Protein AF-A0A1F8TZ35-F1 (afdb_monomer_lite)

Secondary structure (DSSP, 8-state):
-HHHHHHHHHHHHHIIIIIIIIHHHHHHTTS-HHHHHHHHHHHHHHHHHTT-SPPP--SS--HHHHHHHHHHHHHHHHTGGGSHHHHHHHHHHHHHHHHHHHHHSSSHHHHHHHHHHHHHHHHIIIII------BTTTBSSSTTSHHHHHHHHHHHHHHHHHHSPPTTSS-S--

Structure (mmCIF, N/CA/C/O backbone):
data_AF-A0A1F8TZ35-F1
#
_entry.id   AF-A0A1F8TZ35-F1
#
loop_
_atom_site.group_PDB
_atom_site.id
_atom_site.type_symbol
_atom_site.label_atom_id
_atom_site.label_alt_id
_atom_site.label_comp_id
_atom_site.label_asym_id
_atom_site.label_entity_id
_atom_site.label_seq_id
_atom_site.pdbx_PDB_ins_code
_atom_site.Cartn_x
_atom_site.Cartn_y
_atom_site.Cartn_z
_atom_site.occupancy
_atom_site.B_iso_or_equiv
_atom_site.auth_seq_id
_atom_site.auth_comp_id
_atom_site.auth_asym_id
_atom_site.auth_atom_id
_atom_site.pdbx_PDB_model_num
ATOM 1 N N . MET A 1 1 ? 6.780 -19.975 -10.082 1.00 71.19 1 MET A N 1
ATOM 2 C CA . MET A 1 1 ? 6.016 -20.268 -8.846 1.00 71.19 1 MET A CA 1
ATOM 3 C C . MET A 1 1 ? 5.189 -19.049 -8.419 1.00 71.19 1 MET A C 1
ATOM 5 O O . MET A 1 1 ? 5.481 -18.442 -7.400 1.00 71.19 1 MET A O 1
ATOM 9 N N . ALA A 1 2 ? 4.169 -18.658 -9.193 1.00 80.69 2 ALA A N 1
ATOM 10 C CA . ALA A 1 2 ? 3.415 -17.420 -8.939 1.00 80.69 2 ALA A CA 1
ATOM 11 C C . ALA A 1 2 ? 2.618 -17.451 -7.617 1.00 80.69 2 ALA A C 1
ATOM 13 O O . ALA A 1 2 ? 2.640 -16.478 -6.871 1.00 80.69 2 ALA A O 1
ATOM 14 N N . LEU A 1 3 ? 1.976 -18.585 -7.298 1.00 84.75 3 LEU A N 1
ATOM 15 C CA . LEU A 1 3 ? 1.193 -18.761 -6.064 1.00 84.75 3 LEU A CA 1
ATOM 16 C C . LEU A 1 3 ? 2.050 -18.622 -4.802 1.00 84.75 3 LEU A C 1
ATOM 18 O O . LEU A 1 3 ? 1.713 -17.852 -3.910 1.00 84.75 3 LEU A O 1
ATOM 22 N N . GLY A 1 4 ? 3.174 -19.345 -4.742 1.00 88.31 4 GLY A N 1
ATOM 23 C CA . GLY A 1 4 ? 4.070 -19.313 -3.584 1.00 88.31 4 GLY A CA 1
ATOM 24 C C . GLY A 1 4 ? 4.649 -17.921 -3.336 1.00 88.31 4 GLY A C 1
ATOM 25 O O . GLY A 1 4 ? 4.671 -17.463 -2.198 1.00 88.31 4 GLY A O 1
ATOM 26 N N . THR A 1 5 ? 5.048 -17.216 -4.400 1.00 88.31 5 THR A N 1
ATOM 27 C CA . THR A 1 5 ? 5.524 -15.829 -4.302 1.00 88.31 5 THR A CA 1
ATOM 28 C C . THR A 1 5 ? 4.424 -14.888 -3.814 1.00 88.31 5 THR 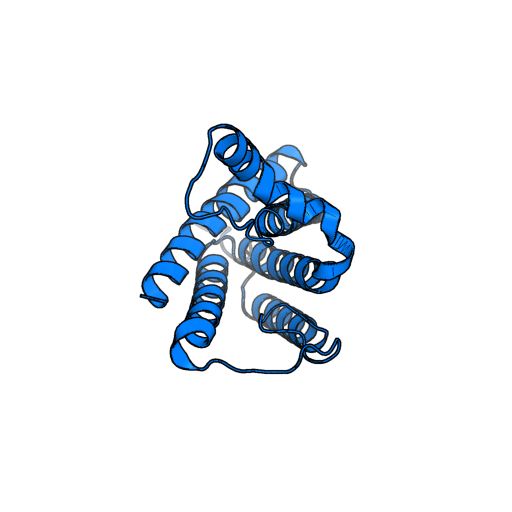A C 1
ATOM 30 O O . THR A 1 5 ? 4.671 -14.114 -2.896 1.00 88.31 5 THR A O 1
ATOM 33 N N . GLY A 1 6 ? 3.214 -14.979 -4.377 1.00 87.94 6 GLY A N 1
ATOM 34 C CA . GLY A 1 6 ? 2.092 -14.136 -3.963 1.00 87.94 6 GLY A CA 1
ATOM 35 C C . GLY A 1 6 ? 1.719 -14.325 -2.497 1.00 87.94 6 GLY A C 1
ATOM 36 O O . GLY A 1 6 ? 1.582 -13.345 -1.770 1.00 87.94 6 GLY A O 1
ATOM 37 N N . LEU A 1 7 ? 1.635 -15.575 -2.036 1.00 91.62 7 LEU A N 1
ATOM 38 C CA . LEU A 1 7 ? 1.326 -15.876 -0.640 1.00 91.62 7 LEU A CA 1
ATOM 39 C C . LEU A 1 7 ? 2.419 -15.383 0.314 1.00 91.62 7 LEU A C 1
ATOM 41 O O . LEU A 1 7 ? 2.106 -14.764 1.327 1.00 91.62 7 LEU A O 1
ATOM 45 N N . LEU A 1 8 ? 3.690 -15.635 -0.008 1.00 93.00 8 LEU A N 1
ATOM 46 C CA . LEU A 1 8 ? 4.812 -15.227 0.836 1.00 93.00 8 LEU A CA 1
ATOM 47 C C . LEU A 1 8 ? 4.889 -13.703 0.973 1.00 93.00 8 LEU A C 1
ATOM 49 O O . LEU A 1 8 ? 5.010 -13.202 2.090 1.00 93.00 8 LEU A O 1
ATOM 53 N N . ILE A 1 9 ? 4.766 -12.977 -0.143 1.00 92.25 9 ILE A N 1
ATOM 54 C CA . ILE A 1 9 ? 4.751 -11.509 -0.148 1.00 92.25 9 ILE A CA 1
ATOM 55 C C . ILE A 1 9 ? 3.536 -10.996 0.627 1.00 92.25 9 ILE A C 1
ATOM 57 O O . ILE A 1 9 ? 3.703 -10.192 1.539 1.00 92.25 9 ILE A O 1
ATOM 61 N N . GLY A 1 10 ? 2.338 -11.516 0.341 1.00 90.81 10 GLY A N 1
ATOM 62 C CA . GLY A 1 10 ? 1.113 -11.114 1.030 1.00 90.81 10 GLY A CA 1
ATOM 63 C C . GLY A 1 10 ? 1.204 -11.304 2.546 1.00 90.81 10 GLY A C 1
ATOM 64 O O . GLY A 1 10 ? 0.902 -10.385 3.296 1.00 90.81 10 GLY A O 1
ATOM 65 N N . ILE A 1 11 ? 1.687 -12.454 3.027 1.00 94.25 11 ILE A N 1
ATOM 66 C CA . ILE A 1 11 ? 1.860 -12.687 4.471 1.00 94.25 11 ILE A CA 1
ATOM 67 C C . ILE A 1 11 ? 2.866 -11.698 5.068 1.00 94.25 11 ILE A C 1
ATOM 69 O O . ILE A 1 11 ? 2.567 -11.054 6.076 1.00 94.25 11 ILE A O 1
ATOM 73 N N . MET A 1 12 ? 4.051 -11.585 4.465 1.00 95.88 12 MET A N 1
ATOM 74 C CA . MET A 1 12 ? 5.140 -10.775 5.009 1.00 95.88 12 MET A CA 1
ATOM 75 C C . MET A 1 12 ? 4.767 -9.289 5.051 1.00 95.88 12 MET A C 1
ATOM 77 O O . MET A 1 12 ? 4.943 -8.628 6.078 1.00 95.88 12 MET A O 1
ATOM 81 N N . GLU A 1 13 ? 4.216 -8.769 3.957 1.00 95.12 13 GLU A N 1
ATOM 82 C CA . GLU A 1 13 ? 3.855 -7.361 3.849 1.00 95.12 13 GLU A CA 1
ATOM 83 C C . GLU A 1 13 ? 2.643 -7.011 4.709 1.00 95.12 13 GLU A C 1
ATOM 85 O O . GLU A 1 13 ? 2.685 -6.014 5.431 1.00 95.12 13 GLU A O 1
ATOM 90 N N . GLU A 1 14 ? 1.585 -7.826 4.718 1.00 95.38 14 GLU A N 1
ATOM 91 C CA . GLU A 1 14 ? 0.424 -7.534 5.565 1.00 95.38 14 GLU A CA 1
ATOM 92 C C . GLU A 1 14 ? 0.769 -7.595 7.053 1.00 95.38 14 GLU A C 1
ATOM 94 O O . GLU A 1 14 ? 0.306 -6.755 7.832 1.00 95.38 14 GLU A O 1
ATOM 99 N N . PHE A 1 15 ? 1.628 -8.530 7.464 1.00 96.00 15 PHE A N 1
ATOM 100 C CA . PHE A 1 15 ? 2.101 -8.577 8.844 1.00 96.00 15 PHE A CA 1
ATOM 101 C C . PHE A 1 15 ? 2.863 -7.300 9.219 1.00 96.00 15 PHE A C 1
ATOM 103 O O . PHE A 1 15 ? 2.618 -6.713 10.275 1.00 96.00 15 PHE A O 1
ATOM 110 N N . PHE A 1 16 ? 3.736 -6.817 8.335 1.00 96.19 16 PHE A N 1
ATOM 111 C CA . PHE A 1 16 ? 4.502 -5.597 8.567 1.00 96.19 16 PHE A CA 1
ATOM 112 C C . PHE A 1 16 ? 3.623 -4.334 8.556 1.00 96.19 16 PHE A C 1
ATOM 114 O O . PHE A 1 16 ? 3.603 -3.574 9.527 1.00 96.19 16 PHE A O 1
ATOM 121 N N . PHE A 1 17 ? 2.849 -4.104 7.496 1.00 95.88 17 PHE A N 1
ATOM 122 C CA . PHE A 1 17 ? 2.078 -2.868 7.348 1.00 95.88 17 PHE A CA 1
ATOM 123 C C . PHE A 1 17 ? 0.845 -2.827 8.261 1.00 95.88 17 PHE A C 1
ATOM 125 O O . PHE A 1 17 ? 0.587 -1.804 8.900 1.00 95.88 17 PHE A O 1
ATOM 132 N N . ARG A 1 18 ? 0.067 -3.913 8.340 1.00 94.94 18 ARG A N 1
ATOM 133 C CA . ARG A 1 18 ? -1.236 -3.930 9.039 1.00 94.94 18 ARG A CA 1
ATOM 134 C C . ARG A 1 18 ? -1.100 -4.500 10.446 1.00 94.94 18 ARG A C 1
ATOM 136 O O . ARG A 1 18 ? -1.715 -3.986 11.379 1.00 94.94 18 ARG A O 1
ATOM 143 N N . GLY A 1 19 ? -0.271 -5.528 10.607 1.00 92.12 19 GLY A N 1
ATOM 144 C CA . GLY A 1 19 ? 0.014 -6.124 11.911 1.00 92.12 19 GLY A CA 1
ATOM 145 C C . GLY A 1 19 ? 0.854 -5.209 12.800 1.00 92.12 19 GLY A C 1
ATOM 146 O O . GLY A 1 19 ? 0.468 -4.938 13.936 1.00 92.12 19 GLY A O 1
ATOM 147 N N . PHE A 1 20 ? 1.972 -4.695 12.282 1.00 95.62 20 PHE A N 1
ATOM 148 C CA . PHE A 1 20 ? 2.920 -3.907 13.070 1.00 95.62 20 PHE A CA 1
ATOM 149 C C . PHE A 1 20 ? 2.692 -2.392 12.960 1.00 95.62 20 PHE A C 1
ATOM 151 O O . PHE A 1 20 ? 2.400 -1.746 13.971 1.00 95.62 20 PHE A O 1
ATOM 158 N N . ILE A 1 21 ? 2.784 -1.805 11.761 1.00 96.00 21 ILE A N 1
ATOM 159 C CA . ILE A 1 21 ? 2.743 -0.339 11.589 1.00 96.00 21 ILE A CA 1
ATOM 160 C C . ILE A 1 21 ? 1.375 0.236 11.961 1.00 96.00 21 ILE A C 1
ATOM 162 O O . ILE A 1 21 ? 1.293 1.132 12.803 1.00 96.00 21 ILE A O 1
ATOM 166 N N . PHE A 1 22 ? 0.296 -0.276 11.363 1.00 95.44 22 PHE A N 1
ATOM 167 C CA . PHE A 1 22 ? -1.057 0.219 11.623 1.00 95.44 22 PHE A CA 1
ATOM 168 C C . PHE A 1 22 ? -1.438 0.093 13.100 1.00 95.44 22 PHE A C 1
ATOM 170 O O . PHE A 1 22 ? -1.934 1.049 13.695 1.00 95.44 22 PHE A O 1
ATOM 177 N N . ARG A 1 23 ? -1.152 -1.056 13.727 1.00 93.12 23 ARG A N 1
ATOM 178 C CA . ARG A 1 23 ? -1.437 -1.271 15.152 1.00 93.12 23 ARG A CA 1
ATOM 179 C C . ARG A 1 23 ? -0.619 -0.342 16.051 1.00 93.12 23 ARG A C 1
ATOM 181 O O . ARG A 1 23 ? -1.162 0.200 17.012 1.00 93.12 23 ARG A O 1
ATOM 188 N N . SER A 1 24 ? 0.649 -0.107 15.718 1.00 95.12 24 SER A N 1
ATOM 189 C CA . SER A 1 24 ? 1.499 0.843 16.445 1.00 95.12 24 SER A CA 1
ATOM 190 C C . SER A 1 24 ? 0.973 2.274 16.325 1.00 95.12 24 SER A C 1
ATOM 192 O O . SER A 1 24 ? 0.871 2.978 17.327 1.00 95.12 24 SER A O 1
ATOM 194 N N . LEU A 1 25 ? 0.552 2.695 15.129 1.00 94.81 25 LEU A N 1
ATOM 195 C CA . LEU A 1 25 ? -0.062 4.010 14.914 1.00 94.81 25 LEU A CA 1
ATOM 196 C C . LEU A 1 25 ? -1.401 4.158 15.635 1.00 94.81 25 LEU A C 1
ATOM 198 O O . LEU A 1 25 ? -1.669 5.220 16.195 1.00 94.81 25 LEU A O 1
ATOM 202 N N . MET A 1 26 ? -2.211 3.102 15.695 1.00 93.69 26 MET A N 1
ATOM 203 C CA . MET A 1 26 ? -3.443 3.099 16.485 1.00 93.69 26 MET A CA 1
ATOM 204 C C . MET A 1 26 ? -3.158 3.361 17.968 1.00 93.69 26 MET A C 1
ATOM 206 O O . MET A 1 26 ? -3.868 4.150 18.590 1.00 93.69 26 MET A O 1
ATOM 210 N N . ASN A 1 27 ? -2.083 2.792 18.518 1.00 92.31 27 ASN A N 1
ATOM 211 C CA . ASN A 1 27 ? -1.666 3.071 19.894 1.00 92.31 27 ASN A CA 1
ATOM 212 C C . ASN A 1 27 ? -1.140 4.511 20.055 1.00 92.31 27 ASN A C 1
ATOM 214 O O . ASN A 1 27 ? -1.552 5.221 20.972 1.00 92.31 27 ASN A O 1
ATOM 218 N N . LEU A 1 28 ? -0.279 4.977 19.144 1.00 93.31 28 LEU A N 1
ATOM 219 C CA . LEU A 1 28 ? 0.335 6.313 19.213 1.00 93.31 28 LEU A CA 1
ATOM 220 C C . LEU A 1 28 ? -0.673 7.453 19.019 1.00 93.31 28 LEU A C 1
ATOM 222 O O . LEU A 1 28 ? -0.582 8.496 19.665 1.00 93.31 28 LEU A O 1
ATOM 226 N N . THR A 1 29 ? -1.655 7.265 18.141 1.00 91.69 29 THR A N 1
ATOM 227 C CA . THR A 1 29 ? -2.647 8.294 17.800 1.00 91.69 29 THR A CA 1
ATOM 228 C C . THR A 1 29 ? -3.876 8.277 18.711 1.00 91.69 29 THR A C 1
ATOM 230 O O . THR A 1 29 ? -4.844 8.986 18.427 1.00 91.69 29 THR A O 1
ATOM 233 N N . LYS A 1 30 ? -3.854 7.503 19.808 1.00 90.19 30 LYS A N 1
ATOM 234 C CA . LYS A 1 30 ? -4.987 7.317 20.735 1.00 90.19 30 LYS A CA 1
ATOM 235 C C . LYS A 1 30 ? -6.244 6.807 20.019 1.00 90.19 30 LYS A C 1
ATOM 237 O O . LYS A 1 30 ? -7.326 7.376 20.153 1.00 90.19 30 LYS A O 1
ATOM 242 N N . SER A 1 31 ? -6.084 5.757 19.218 1.00 88.00 31 SER A N 1
ATOM 243 C CA . SER A 1 31 ? -7.154 5.092 18.464 1.00 88.00 31 SER A CA 1
ATOM 244 C C . SER A 1 31 ? -7.853 5.966 17.418 1.00 88.00 31 SER A C 1
ATOM 246 O O . SER A 1 31 ? -8.992 5.694 17.033 1.00 88.00 31 SER A O 1
ATOM 248 N N . ARG A 1 32 ? -7.177 6.999 16.897 1.00 91.31 32 ARG A N 1
ATOM 249 C CA . ARG A 1 32 ? -7.673 7.764 15.744 1.00 91.31 32 ARG A CA 1
ATOM 250 C C . ARG A 1 32 ? -7.511 6.933 14.472 1.00 91.31 32 ARG A C 1
ATOM 252 O O . ARG A 1 32 ? -6.493 7.013 13.783 1.00 91.31 32 ARG A O 1
ATOM 259 N N . VAL A 1 33 ? -8.551 6.160 14.161 1.00 90.62 33 VAL A N 1
ATOM 260 C CA . VAL A 1 33 ? -8.593 5.212 13.034 1.00 90.62 33 VAL A CA 1
ATOM 261 C C . VAL A 1 33 ? -8.252 5.894 11.720 1.00 90.62 33 VAL A C 1
ATOM 263 O O . VAL A 1 33 ? -7.339 5.457 11.031 1.00 90.62 33 VAL A O 1
ATOM 266 N N . PHE A 1 34 ? -8.934 6.995 11.399 1.00 91.44 34 PHE A N 1
ATOM 267 C CA . PHE A 1 34 ? -8.732 7.699 10.134 1.00 91.44 34 PHE A CA 1
ATOM 268 C C . PHE A 1 34 ? -7.272 8.128 9.940 1.00 91.44 34 PHE A C 1
ATOM 270 O O . PHE A 1 34 ? -6.695 7.894 8.883 1.00 91.44 34 PHE A O 1
ATOM 277 N N . LEU A 1 35 ? -6.652 8.687 10.984 1.00 92.31 35 LEU A N 1
ATOM 278 C CA . LEU A 1 35 ? -5.267 9.146 10.925 1.00 92.31 35 LEU A CA 1
ATOM 279 C C . LEU A 1 35 ? -4.287 7.971 10.798 1.00 92.31 35 LEU A C 1
ATOM 281 O O . LEU A 1 35 ? -3.373 8.023 9.982 1.00 92.31 35 LEU A O 1
ATOM 285 N N . SER A 1 36 ? -4.504 6.899 11.563 1.00 93.56 36 SER A N 1
ATOM 286 C CA . SER A 1 36 ? -3.670 5.692 11.495 1.00 93.56 36 SER A CA 1
ATOM 287 C C . SER A 1 36 ? -3.752 5.028 10.125 1.00 93.56 36 SER A C 1
ATOM 289 O O . SER A 1 36 ? -2.723 4.691 9.547 1.00 93.56 36 SER A O 1
ATOM 291 N N . VAL A 1 37 ? -4.965 4.897 9.577 1.00 94.19 37 VAL A N 1
ATOM 292 C CA . VAL A 1 37 ? -5.176 4.362 8.231 1.00 94.19 37 VAL A CA 1
ATOM 293 C C . VAL A 1 37 ? -4.448 5.234 7.216 1.00 94.19 37 VAL A C 1
ATOM 295 O O . VAL A 1 37 ? -3.637 4.702 6.468 1.00 94.19 37 VAL A O 1
ATOM 298 N N . LEU A 1 38 ? -4.671 6.550 7.236 1.00 94.88 38 LEU A N 1
ATOM 299 C CA . LEU A 1 38 ? -4.085 7.480 6.272 1.00 94.88 38 LEU A CA 1
ATOM 300 C C . LEU A 1 38 ? -2.551 7.440 6.268 1.00 94.88 38 LEU A C 1
ATOM 302 O O . LEU A 1 38 ? -1.936 7.420 5.201 1.00 94.88 38 LEU A O 1
ATOM 306 N N . ILE A 1 39 ? -1.926 7.410 7.448 1.00 95.00 39 ILE A N 1
ATOM 307 C CA . ILE A 1 39 ? -0.464 7.363 7.568 1.00 95.00 39 ILE A CA 1
ATOM 308 C C . ILE A 1 39 ? 0.064 6.013 7.070 1.00 95.00 39 ILE A C 1
ATOM 310 O O . ILE A 1 39 ? 1.002 5.985 6.274 1.00 95.00 39 ILE A O 1
ATOM 314 N N . THR A 1 40 ? -0.544 4.895 7.482 1.00 95.31 40 THR A N 1
ATOM 315 C CA . THR A 1 40 ? -0.113 3.564 7.033 1.00 95.31 40 THR A CA 1
ATOM 316 C C . THR A 1 40 ? -0.253 3.399 5.521 1.00 95.31 40 THR A C 1
ATOM 318 O O . THR A 1 40 ? 0.670 2.891 4.891 1.00 95.31 40 THR A O 1
ATOM 321 N N . THR A 1 41 ? -1.371 3.820 4.921 1.00 93.94 41 THR A N 1
ATOM 322 C CA . THR A 1 41 ? -1.589 3.660 3.474 1.00 93.94 41 THR A CA 1
ATOM 323 C C . THR A 1 41 ? -0.689 4.566 2.650 1.00 93.94 41 THR A C 1
ATOM 325 O O . THR A 1 41 ? -0.185 4.136 1.614 1.00 93.94 41 THR A O 1
ATOM 328 N N . SER A 1 42 ? -0.422 5.783 3.131 1.00 93.19 42 SER A N 1
ATOM 329 C CA . SER A 1 42 ? 0.564 6.673 2.508 1.00 93.19 42 SER A CA 1
ATOM 330 C C . SER A 1 42 ? 1.960 6.052 2.547 1.00 93.19 42 SER A C 1
ATOM 332 O O . SER A 1 42 ? 2.640 6.001 1.526 1.00 93.19 42 SER A O 1
ATOM 334 N N . PHE A 1 43 ? 2.374 5.521 3.701 1.00 93.50 43 PHE A N 1
ATOM 335 C CA . PHE A 1 43 ? 3.672 4.864 3.841 1.00 93.50 43 PHE A CA 1
ATOM 336 C C . PHE A 1 43 ? 3.793 3.623 2.944 1.00 93.50 43 PHE A C 1
ATOM 338 O O . PHE A 1 43 ? 4.789 3.473 2.240 1.00 93.50 43 PHE A O 1
ATOM 345 N N . TYR A 1 44 ? 2.754 2.781 2.907 1.00 93.00 44 TYR A N 1
ATOM 346 C CA . TYR A 1 44 ? 2.661 1.626 2.009 1.00 93.00 44 TYR A CA 1
ATOM 347 C C . TYR A 1 44 ? 2.878 2.024 0.541 1.00 93.00 44 TYR A C 1
ATOM 349 O O . TYR A 1 44 ? 3.740 1.450 -0.128 1.00 93.00 44 TYR A O 1
ATOM 357 N N . ALA A 1 45 ? 2.156 3.044 0.063 1.00 89.94 45 ALA A N 1
ATOM 358 C CA . ALA A 1 45 ? 2.256 3.515 -1.316 1.00 89.94 45 ALA A CA 1
ATOM 359 C C . ALA A 1 45 ? 3.643 4.102 -1.641 1.00 89.94 45 ALA A C 1
ATOM 361 O O . ALA A 1 45 ? 4.194 3.818 -2.703 1.00 89.94 45 ALA A O 1
ATOM 362 N N . ILE A 1 46 ? 4.239 4.873 -0.722 1.00 88.19 46 ILE A N 1
ATOM 363 C CA . ILE A 1 46 ? 5.578 5.459 -0.908 1.00 88.19 46 ILE A CA 1
ATOM 364 C C . ILE A 1 46 ? 6.645 4.369 -1.035 1.00 88.19 46 ILE A C 1
ATOM 366 O O . ILE A 1 46 ? 7.485 4.445 -1.928 1.00 88.19 46 ILE A O 1
ATOM 370 N N . ILE A 1 47 ? 6.618 3.349 -0.172 1.00 89.06 47 ILE A N 1
ATOM 371 C CA . ILE A 1 47 ? 7.601 2.256 -0.216 1.00 89.06 47 ILE A CA 1
ATOM 372 C C . ILE A 1 47 ? 7.497 1.476 -1.528 1.00 89.06 47 ILE A C 1
ATOM 374 O O . ILE A 1 47 ? 8.521 1.163 -2.125 1.00 89.06 47 ILE A O 1
ATOM 378 N N . HIS A 1 48 ? 6.283 1.241 -2.024 1.00 85.50 48 HIS A N 1
ATOM 379 C CA . HIS A 1 48 ? 6.070 0.573 -3.311 1.00 85.50 48 HIS A CA 1
ATOM 380 C C . HIS A 1 48 ? 6.566 1.390 -4.509 1.00 85.50 48 HIS A C 1
ATOM 382 O O . HIS A 1 48 ? 6.846 0.843 -5.573 1.00 85.50 48 HIS A O 1
ATOM 388 N N . PHE A 1 49 ? 6.713 2.699 -4.331 1.00 79.25 49 PHE A N 1
ATOM 389 C CA . PHE A 1 49 ? 7.285 3.575 -5.338 1.00 79.25 49 PHE A CA 1
ATOM 390 C C . PHE A 1 49 ? 8.811 3.442 -5.452 1.00 79.25 49 PHE A C 1
ATOM 392 O O . PHE A 1 49 ? 9.403 3.692 -6.508 1.00 79.25 49 PHE A O 1
ATOM 399 N N . ILE A 1 50 ? 9.465 3.054 -4.357 1.00 78.44 50 ILE A N 1
ATOM 400 C CA . ILE A 1 50 ? 10.912 2.874 -4.292 1.00 78.44 50 ILE A CA 1
ATOM 401 C C . ILE A 1 50 ? 11.272 1.607 -5.078 1.00 78.44 50 ILE A C 1
ATOM 403 O O . ILE A 1 50 ? 10.873 0.502 -4.732 1.00 78.44 50 ILE A O 1
ATOM 407 N N . GLY A 1 51 ? 12.053 1.766 -6.149 1.00 65.25 51 GLY A N 1
ATOM 408 C CA . GLY A 1 51 ? 12.506 0.644 -6.984 1.00 65.25 51 GLY A CA 1
ATOM 409 C C . GLY A 1 51 ? 11.667 0.345 -8.229 1.00 65.25 51 GLY A C 1
ATOM 410 O O . GLY A 1 51 ? 11.986 -0.612 -8.936 1.00 65.25 51 GLY A O 1
ATOM 411 N N . MET A 1 52 ? 10.660 1.163 -8.565 1.00 65.44 52 MET A N 1
ATOM 412 C CA . MET A 1 52 ? 9.904 0.983 -9.817 1.00 65.44 52 MET A CA 1
ATOM 413 C C . MET A 1 52 ? 10.768 1.176 -11.071 1.00 65.44 52 MET A C 1
ATOM 415 O O . MET A 1 52 ? 10.554 0.516 -12.091 1.00 65.44 52 MET A O 1
ATOM 419 N N . LYS A 1 53 ? 11.794 2.032 -11.003 1.00 66.44 53 LYS A N 1
ATOM 420 C CA . LYS A 1 53 ? 12.799 2.153 -12.061 1.00 66.44 53 LYS A CA 1
ATOM 421 C C . LYS A 1 53 ? 13.966 1.205 -11.797 1.00 66.44 53 LYS A C 1
ATOM 423 O O . LYS A 1 53 ? 14.743 1.396 -10.864 1.00 66.44 53 LYS A O 1
ATOM 428 N N . LYS A 1 54 ? 14.146 0.228 -12.685 1.00 64.88 54 LYS A N 1
ATOM 429 C CA . LYS A 1 54 ? 15.356 -0.601 -12.712 1.00 64.88 54 LYS A CA 1
ATOM 430 C C . LYS A 1 54 ? 16.478 0.180 -13.393 1.00 64.88 54 LYS A C 1
ATOM 432 O O . LYS A 1 54 ? 16.356 0.549 -14.561 1.00 64.88 54 LYS A O 1
ATOM 437 N N . VAL A 1 55 ? 17.552 0.461 -12.660 1.00 66.75 55 VAL A N 1
ATOM 438 C CA . VAL A 1 55 ? 18.774 1.039 -13.232 1.00 66.75 55 VAL A CA 1
ATOM 439 C C . VAL A 1 55 ? 19.588 -0.097 -13.843 1.00 66.75 55 VAL A C 1
ATOM 441 O O . VAL A 1 55 ? 19.890 -1.076 -13.167 1.00 66.75 55 VAL A O 1
ATOM 444 N N . PHE A 1 56 ? 19.901 0.016 -15.132 1.00 70.06 56 PHE A N 1
ATOM 445 C CA . PHE A 1 56 ? 20.739 -0.949 -15.835 1.00 70.06 56 PHE A CA 1
ATOM 446 C C . PHE A 1 56 ? 22.213 -0.648 -15.551 1.00 70.06 56 PHE A C 1
ATOM 448 O O . PHE A 1 56 ? 22.648 0.495 -15.700 1.00 70.06 56 PHE A O 1
ATOM 455 N N . VAL A 1 57 ? 22.968 -1.668 -15.149 1.00 72.75 57 VAL A N 1
ATOM 456 C CA . VAL A 1 57 ? 24.430 -1.613 -15.025 1.00 72.75 57 VAL A CA 1
ATOM 457 C C . VAL A 1 57 ? 25.018 -2.447 -16.160 1.00 72.75 57 VAL A C 1
ATOM 459 O O . VAL A 1 57 ? 24.472 -3.496 -16.498 1.00 72.75 57 VAL A O 1
ATOM 462 N N . GLY A 1 58 ? 26.081 -1.941 -16.791 1.00 74.69 58 GLY A N 1
ATOM 463 C CA . GLY A 1 58 ? 26.755 -2.614 -17.903 1.00 74.69 58 GLY A CA 1
ATOM 464 C C . GLY A 1 58 ? 27.430 -3.928 -17.494 1.00 74.69 58 GLY A C 1
ATOM 465 O O . GLY A 1 58 ? 27.482 -4.278 -16.320 1.00 74.69 58 GLY A O 1
ATOM 466 N N . ALA A 1 59 ? 27.964 -4.652 -18.482 1.00 76.00 59 ALA A N 1
ATOM 467 C CA . ALA A 1 59 ? 28.569 -5.974 -18.285 1.00 76.00 59 ALA A CA 1
ATOM 468 C C . ALA A 1 59 ? 29.878 -5.968 -17.464 1.00 76.00 59 ALA A C 1
ATOM 470 O O . ALA A 1 59 ? 30.283 -7.026 -16.994 1.00 76.00 59 ALA A O 1
ATOM 471 N N . ASP A 1 60 ? 30.506 -4.803 -17.271 1.00 79.75 60 ASP A N 1
ATOM 472 C CA . ASP A 1 60 ? 31.720 -4.624 -16.465 1.00 79.75 60 ASP A CA 1
ATOM 473 C C . ASP A 1 60 ? 31.450 -3.636 -15.307 1.00 79.75 60 ASP A C 1
ATOM 475 O O . ASP A 1 60 ? 31.624 -2.425 -15.470 1.00 79.75 60 ASP A O 1
ATOM 479 N N . PRO A 1 61 ? 30.885 -4.108 -14.175 1.00 81.44 61 PRO A N 1
ATOM 480 C CA . PRO A 1 61 ? 30.464 -3.244 -13.075 1.00 81.44 61 PRO A CA 1
ATOM 481 C C . PRO A 1 61 ? 31.646 -2.781 -12.211 1.00 81.44 61 PRO A C 1
ATOM 483 O O . PRO A 1 61 ? 32.398 -3.591 -11.667 1.00 81.44 61 PRO A O 1
ATOM 486 N N . GLY A 1 62 ? 31.762 -1.466 -12.003 1.00 86.06 62 GLY A N 1
ATOM 487 C CA . GLY A 1 62 ? 32.747 -0.875 -11.092 1.00 86.06 62 GLY A CA 1
ATOM 488 C C . GLY A 1 62 ? 32.194 -0.580 -9.690 1.00 86.06 62 GLY A C 1
ATOM 489 O O . GLY A 1 62 ? 30.988 -0.591 -9.448 1.00 86.06 62 GLY A O 1
ATOM 490 N N . PHE A 1 63 ? 33.071 -0.202 -8.752 1.00 86.62 63 PHE A N 1
ATOM 491 C CA . PHE A 1 63 ? 32.683 0.198 -7.386 1.00 86.62 63 PHE A CA 1
ATOM 492 C C . PHE A 1 63 ? 31.656 1.349 -7.352 1.00 86.62 63 PHE A C 1
ATOM 494 O O . PHE A 1 63 ? 30.731 1.357 -6.539 1.00 86.62 63 PHE A O 1
ATOM 501 N N . MET A 1 64 ? 31.775 2.306 -8.278 1.00 83.81 64 MET A N 1
ATOM 502 C CA . MET A 1 64 ? 30.819 3.411 -8.409 1.00 83.81 64 MET A CA 1
ATOM 503 C C . MET A 1 64 ? 29.428 2.938 -8.838 1.00 83.81 64 MET A C 1
ATOM 505 O O . MET A 1 64 ? 28.436 3.578 -8.491 1.00 83.81 64 MET A O 1
ATOM 509 N N . ASP A 1 65 ? 29.325 1.819 -9.555 1.00 82.19 65 ASP A N 1
ATOM 510 C CA . ASP A 1 65 ? 28.034 1.267 -9.958 1.00 82.19 65 ASP A CA 1
ATOM 511 C C . ASP A 1 65 ? 27.334 0.569 -8.790 1.00 82.19 65 ASP A C 1
ATOM 513 O O . ASP A 1 65 ? 26.114 0.668 -8.677 1.00 82.19 65 ASP A O 1
ATOM 517 N N . SER A 1 66 ? 28.081 0.004 -7.836 1.00 82.56 66 SER A N 1
ATOM 518 C CA . SER A 1 66 ? 27.525 -0.478 -6.561 1.00 82.56 66 SER A CA 1
ATOM 519 C C . SER A 1 66 ? 26.891 0.657 -5.744 1.00 82.56 66 SER A C 1
ATOM 521 O O . SER A 1 66 ? 25.773 0.519 -5.244 1.00 82.56 66 SER A O 1
ATOM 523 N N . LEU A 1 67 ? 27.553 1.819 -5.664 1.00 84.44 67 LEU A N 1
ATOM 524 C CA . LEU A 1 67 ? 26.999 3.024 -5.022 1.00 84.44 67 LEU A CA 1
ATOM 525 C C . LEU A 1 67 ? 25.758 3.556 -5.759 1.00 84.44 67 LEU A C 1
ATOM 527 O O . LEU A 1 67 ? 24.773 3.957 -5.127 1.00 84.44 67 LEU A O 1
ATOM 531 N N . LYS A 1 68 ? 25.765 3.523 -7.097 1.00 80.50 68 LYS A N 1
ATOM 532 C CA . LYS A 1 68 ? 24.582 3.867 -7.902 1.00 80.50 68 LYS A CA 1
ATOM 533 C C . LYS A 1 68 ? 23.430 2.899 -7.656 1.00 80.50 68 LYS A C 1
ATOM 535 O O . LYS A 1 68 ? 22.301 3.355 -7.527 1.00 80.50 68 LYS A O 1
ATOM 540 N N . LEU A 1 69 ? 23.682 1.595 -7.550 1.00 79.94 69 LEU A N 1
ATOM 541 C CA . LEU A 1 69 ? 22.645 0.600 -7.258 1.00 79.94 69 LEU A CA 1
ATOM 542 C C . LEU A 1 69 ? 22.014 0.809 -5.878 1.00 79.94 69 LEU A C 1
ATOM 544 O O . LEU A 1 69 ? 20.812 0.612 -5.727 1.00 79.94 69 LEU A O 1
ATOM 548 N N . MET A 1 70 ? 22.786 1.277 -4.896 1.00 80.75 70 MET A N 1
ATOM 549 C CA . MET A 1 70 ? 22.272 1.580 -3.557 1.00 80.75 70 MET A CA 1
ATOM 550 C C . MET A 1 70 ? 21.272 2.750 -3.561 1.00 80.75 70 MET A C 1
ATOM 552 O O . MET A 1 70 ? 20.316 2.767 -2.789 1.00 80.75 70 MET A O 1
ATOM 556 N N . THR A 1 71 ? 21.470 3.723 -4.455 1.00 80.12 71 THR A N 1
ATOM 557 C 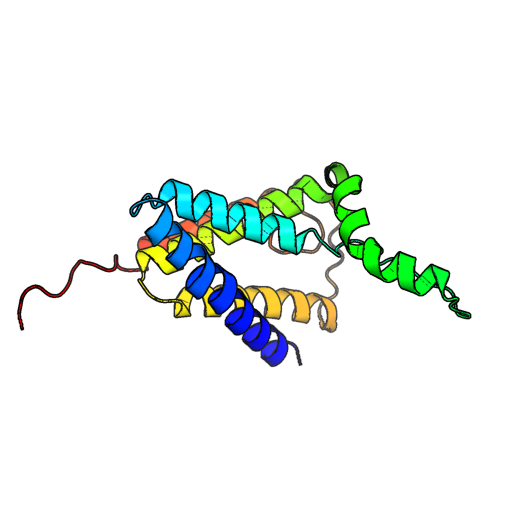CA . THR A 1 71 ? 20.603 4.908 -4.586 1.00 80.12 71 THR A CA 1
ATOM 558 C C . THR A 1 71 ? 19.552 4.777 -5.692 1.00 80.12 71 THR A C 1
ATOM 560 O O . THR A 1 71 ? 18.561 5.509 -5.693 1.00 80.12 71 THR A O 1
ATOM 563 N N . ALA A 1 72 ? 19.718 3.813 -6.600 1.00 76.50 72 ALA A N 1
ATOM 564 C CA . ALA A 1 72 ? 18.846 3.553 -7.742 1.00 76.50 72 ALA A CA 1
ATOM 565 C C . ALA A 1 72 ? 17.350 3.458 -7.389 1.00 76.50 72 ALA A C 1
ATOM 567 O O . ALA A 1 72 ? 16.549 4.071 -8.099 1.00 76.50 72 ALA A O 1
ATOM 568 N N . PRO A 1 73 ? 16.934 2.791 -6.294 1.00 73.75 73 PRO A N 1
ATOM 569 C CA . PRO A 1 73 ? 15.519 2.702 -5.951 1.00 73.75 73 PRO A CA 1
ATOM 570 C C . PRO A 1 73 ? 14.880 4.070 -5.677 1.00 73.75 73 PRO A C 1
ATOM 572 O O . PRO A 1 73 ? 13.731 4.298 -6.065 1.00 73.75 73 PRO A O 1
ATOM 575 N N . PHE A 1 74 ? 15.642 5.005 -5.099 1.00 81.12 74 PHE A N 1
ATOM 576 C CA . PHE A 1 74 ? 15.194 6.363 -4.771 1.00 81.12 74 PHE A CA 1
ATOM 577 C C . PHE A 1 74 ? 15.113 7.281 -5.991 1.00 81.12 74 PHE A C 1
ATOM 579 O O . PHE A 1 74 ? 14.375 8.264 -5.961 1.00 81.12 74 PHE A O 1
ATOM 586 N N . VAL A 1 75 ? 15.800 6.955 -7.093 1.00 77.06 75 VAL A N 1
ATOM 587 C CA . VAL A 1 75 ? 15.668 7.699 -8.359 1.00 77.06 75 VAL A CA 1
ATOM 588 C C . VAL A 1 75 ? 14.219 7.678 -8.848 1.00 77.06 75 VAL A C 1
ATOM 590 O O . VAL A 1 75 ? 13.753 8.666 -9.415 1.00 77.06 75 VAL A O 1
ATOM 593 N N . SER A 1 76 ? 13.489 6.595 -8.559 1.00 73.50 76 SER A N 1
ATOM 594 C CA . SER A 1 76 ? 12.066 6.463 -8.880 1.00 73.50 76 SER A CA 1
ATOM 595 C C . SER A 1 76 ? 11.258 7.633 -8.311 1.00 73.50 76 SER A C 1
ATOM 597 O O . SER A 1 76 ? 10.470 8.212 -9.048 1.00 73.50 76 SER A O 1
ATOM 599 N N . LEU A 1 77 ? 11.547 8.083 -7.078 1.00 77.00 77 LEU A N 1
ATOM 600 C CA . LEU A 1 77 ? 10.860 9.207 -6.414 1.00 77.00 77 LEU A CA 1
ATOM 601 C C . LEU A 1 77 ? 10.970 10.527 -7.193 1.00 77.00 77 LEU A C 1
ATOM 603 O O . LEU A 1 77 ? 10.058 11.348 -7.146 1.00 77.00 77 LEU A O 1
ATOM 607 N N . LYS A 1 78 ? 12.059 10.745 -7.939 1.00 79.81 78 LYS A N 1
ATOM 608 C CA . LYS A 1 78 ? 12.223 11.957 -8.758 1.00 79.81 78 LYS A CA 1
ATOM 609 C C . LYS A 1 78 ? 11.324 11.942 -9.997 1.00 79.81 78 LYS A C 1
ATOM 611 O O . LYS A 1 78 ? 10.910 12.997 -10.467 1.00 79.81 78 LYS A O 1
ATOM 616 N N . GLU A 1 79 ? 10.995 10.759 -10.509 1.00 75.81 79 GLU A N 1
ATOM 617 C CA . GLU A 1 79 ? 10.108 10.570 -11.662 1.00 75.81 79 GLU A CA 1
ATOM 618 C C . GLU A 1 79 ? 8.634 10.392 -11.256 1.00 75.81 79 GLU A C 1
ATOM 620 O O . GLU A 1 79 ? 7.820 9.951 -12.069 1.00 75.81 79 GLU A O 1
ATOM 625 N N . TRP A 1 80 ? 8.257 10.775 -10.029 1.00 73.88 80 TRP A N 1
ATOM 626 C CA . TRP A 1 80 ? 6.892 10.611 -9.520 1.00 73.88 80 TRP A CA 1
ATOM 627 C C . TRP A 1 80 ? 5.758 11.102 -10.437 1.00 73.88 80 TRP A C 1
ATOM 629 O O . TRP A 1 80 ? 4.756 10.387 -10.533 1.00 73.88 80 TRP A O 1
ATOM 639 N N . PRO A 1 81 ? 5.887 12.212 -11.201 1.00 79.00 81 PRO A N 1
ATOM 640 C CA . PRO A 1 81 ? 4.805 12.677 -12.067 1.00 79.00 81 PRO A CA 1
ATOM 641 C C . PRO A 1 81 ? 4.492 11.716 -13.216 1.00 79.00 81 PRO A C 1
ATOM 643 O O . PRO A 1 81 ? 3.448 11.837 -13.843 1.00 79.00 81 PRO A O 1
ATOM 646 N N . LYS A 1 82 ? 5.378 10.767 -13.529 1.00 75.50 82 LYS A N 1
ATOM 647 C CA . LYS A 1 82 ? 5.142 9.770 -14.579 1.00 75.50 82 LYS A CA 1
ATOM 648 C C . LYS A 1 82 ? 4.301 8.589 -14.093 1.00 75.50 82 LYS A C 1
ATOM 650 O O . LYS A 1 82 ? 3.618 7.960 -14.893 1.00 75.50 82 LYS A O 1
ATOM 655 N N . PHE A 1 83 ? 4.352 8.304 -12.798 1.00 74.06 83 PHE A N 1
ATOM 656 C CA . PHE A 1 83 ? 3.749 7.120 -12.190 1.00 74.06 83 PHE A CA 1
ATOM 657 C C . PHE A 1 83 ? 2.710 7.486 -11.118 1.00 74.06 83 PHE A C 1
ATOM 659 O O . PHE A 1 83 ? 2.327 6.664 -10.287 1.00 74.06 83 PHE A O 1
ATOM 666 N N . TRP A 1 84 ? 2.239 8.736 -11.121 1.00 78.75 84 TRP A N 1
ATOM 667 C CA . TRP A 1 84 ? 1.206 9.195 -10.197 1.00 78.75 84 TRP A CA 1
ATOM 668 C C . TRP A 1 84 ? -0.080 8.345 -10.233 1.00 78.75 84 TRP A C 1
ATOM 670 O O . TRP A 1 84 ? -0.647 8.147 -9.157 1.00 78.75 84 TRP A O 1
ATOM 680 N N . PRO A 1 85 ? -0.542 7.782 -11.377 1.00 80.69 85 PRO A N 1
ATOM 681 C CA . PRO A 1 85 ? -1.771 6.997 -11.376 1.00 80.69 85 PRO A CA 1
ATOM 682 C C . PRO A 1 85 ? -1.616 5.661 -10.636 1.00 80.69 85 PRO A C 1
ATOM 684 O O . PRO A 1 85 ? -2.499 5.254 -9.881 1.00 80.69 85 PRO A O 1
ATOM 687 N N . GLU A 1 86 ? -0.451 5.025 -10.781 1.00 78.38 86 GLU A N 1
ATOM 688 C CA . GLU A 1 86 ? -0.067 3.816 -10.049 1.00 78.38 86 GLU A CA 1
ATOM 689 C C . GLU A 1 86 ? 0.043 4.104 -8.546 1.00 78.38 86 GLU A C 1
ATOM 691 O O . GLU A 1 86 ? -0.432 3.315 -7.730 1.00 78.38 86 GLU A O 1
ATOM 696 N N . ALA A 1 87 ? 0.598 5.262 -8.169 1.00 82.00 87 ALA A N 1
ATOM 697 C CA . ALA A 1 87 ? 0.688 5.683 -6.772 1.00 82.00 87 ALA A CA 1
ATOM 698 C C . ALA A 1 87 ? -0.701 5.872 -6.134 1.00 82.00 87 ALA A C 1
ATOM 700 O O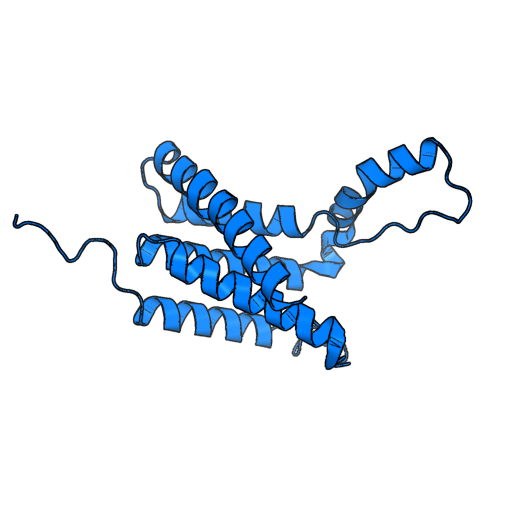 . ALA A 1 87 ? -0.927 5.434 -5.004 1.00 82.00 87 ALA A O 1
ATOM 701 N N . VAL A 1 88 ? -1.651 6.468 -6.866 1.00 85.75 88 VAL A N 1
ATOM 702 C CA . VAL A 1 88 ? -3.057 6.574 -6.433 1.00 85.75 88 VAL A CA 1
ATOM 703 C C . VAL A 1 88 ? -3.687 5.188 -6.302 1.00 85.75 88 VAL A C 1
ATOM 705 O O . VAL A 1 88 ? -4.340 4.906 -5.299 1.00 85.75 88 VAL A O 1
ATOM 708 N N . GLY A 1 89 ? -3.437 4.301 -7.262 1.00 86.38 89 GLY A N 1
ATOM 709 C CA . GLY A 1 89 ? -3.870 2.908 -7.222 1.00 86.38 89 GLY A CA 1
ATOM 710 C C . GLY A 1 89 ? -3.423 2.165 -5.970 1.00 86.38 89 GLY A C 1
ATOM 711 O O . GLY A 1 89 ? -4.240 1.602 -5.242 1.00 86.38 89 GLY A O 1
ATOM 712 N N . LEU A 1 90 ? -2.124 2.218 -5.683 1.00 88.38 90 LEU A N 1
ATOM 713 C CA . LEU A 1 90 ? -1.519 1.618 -4.494 1.00 88.38 90 LEU A CA 1
ATOM 714 C C . LEU A 1 90 ? -2.071 2.228 -3.205 1.00 88.38 90 LEU A C 1
ATOM 716 O O . LEU A 1 90 ? -2.313 1.513 -2.233 1.00 88.38 90 LEU A O 1
ATOM 720 N N . PHE A 1 91 ? -2.322 3.535 -3.192 1.00 90.56 91 PHE A N 1
ATOM 721 C CA . PHE A 1 91 ? -2.934 4.198 -2.048 1.00 90.56 91 PHE A CA 1
ATOM 722 C C . PHE A 1 91 ? -4.375 3.716 -1.803 1.00 90.56 91 PHE A C 1
ATOM 724 O O . PHE A 1 91 ? -4.718 3.365 -0.671 1.00 90.56 91 PHE A O 1
ATOM 731 N N . LEU A 1 92 ? -5.201 3.632 -2.853 1.00 89.75 92 LEU A N 1
ATOM 732 C CA . LEU A 1 92 ? -6.572 3.109 -2.780 1.00 89.75 92 LEU A CA 1
ATOM 733 C C . LEU A 1 92 ? -6.599 1.631 -2.375 1.00 89.75 92 LEU A C 1
ATOM 735 O O . LEU A 1 92 ? -7.403 1.231 -1.531 1.00 89.75 92 LEU A O 1
ATOM 739 N N . PHE A 1 93 ? -5.693 0.824 -2.922 1.00 91.31 93 PHE A N 1
ATOM 740 C CA . PHE A 1 93 ? -5.541 -0.572 -2.527 1.00 91.31 93 PHE A CA 1
ATOM 741 C C . PHE A 1 93 ? -5.131 -0.686 -1.056 1.00 91.31 93 PHE A C 1
ATOM 743 O O . PHE A 1 93 ? -5.719 -1.455 -0.293 1.00 91.31 93 PHE A O 1
ATOM 750 N N . GLY A 1 94 ? -4.204 0.168 -0.618 1.00 92.25 94 GLY A N 1
ATOM 751 C CA . GLY A 1 94 ? -3.823 0.310 0.778 1.00 92.25 94 GLY A CA 1
ATOM 752 C C . GLY A 1 94 ? -5.017 0.601 1.688 1.00 92.25 94 GLY A C 1
ATOM 753 O O . GLY A 1 94 ? -5.141 -0.035 2.739 1.00 92.25 94 GLY A O 1
ATOM 754 N N . LEU A 1 95 ? -5.905 1.517 1.279 1.00 92.69 95 LEU A N 1
ATOM 755 C CA . LEU A 1 95 ? -7.138 1.851 2.004 1.00 92.69 95 LEU A CA 1
ATOM 756 C C . LEU A 1 95 ? -8.078 0.653 2.110 1.00 92.69 95 LEU A C 1
ATOM 758 O O . LEU A 1 95 ? -8.586 0.386 3.199 1.00 92.69 95 LEU A O 1
ATOM 762 N N . ALA A 1 96 ? -8.276 -0.087 1.018 1.00 91.19 96 ALA A N 1
ATOM 763 C CA . ALA A 1 96 ? -9.118 -1.280 1.006 1.00 91.19 96 ALA A CA 1
ATOM 764 C C . ALA A 1 96 ? -8.599 -2.345 1.989 1.00 91.19 96 ALA A C 1
ATOM 766 O O . ALA A 1 96 ? -9.364 -2.858 2.808 1.00 91.19 96 ALA A O 1
ATOM 767 N N . LEU A 1 97 ? -7.292 -2.624 1.963 1.00 92.81 97 LEU A N 1
ATOM 768 C CA . LEU A 1 97 ? -6.655 -3.607 2.844 1.00 92.81 97 LEU A CA 1
ATOM 769 C C . LEU A 1 97 ? -6.694 -3.180 4.319 1.00 92.81 97 LEU A C 1
ATOM 771 O O . LEU A 1 97 ? -7.062 -3.979 5.181 1.00 92.81 97 LEU A O 1
ATOM 775 N N . ASN A 1 98 ? -6.388 -1.913 4.623 1.00 93.62 98 ASN A N 1
ATOM 776 C CA . ASN A 1 98 ? -6.497 -1.390 5.990 1.00 93.62 98 ASN A CA 1
ATOM 777 C C . ASN A 1 98 ? -7.944 -1.391 6.489 1.00 93.62 98 ASN A C 1
ATOM 779 O O . ASN A 1 98 ? -8.190 -1.734 7.643 1.00 93.62 98 ASN A O 1
ATOM 783 N N . GLY A 1 99 ? -8.902 -1.036 5.631 1.00 90.25 99 GLY A N 1
ATOM 784 C CA . GLY A 1 99 ? -10.326 -1.099 5.945 1.00 90.25 99 GLY A CA 1
ATOM 785 C C . GLY A 1 99 ? -10.778 -2.527 6.248 1.00 90.25 99 GLY A C 1
ATOM 786 O O . GLY A 1 99 ? -11.463 -2.748 7.246 1.00 90.25 99 GLY A O 1
ATOM 787 N N . ALA A 1 100 ? -10.337 -3.501 5.448 1.00 90.31 100 ALA A N 1
ATOM 788 C CA . ALA A 1 100 ? -10.613 -4.916 5.676 1.00 90.31 100 ALA A CA 1
ATOM 789 C C . ALA A 1 100 ? -10.006 -5.416 6.996 1.00 90.31 100 ALA A C 1
ATOM 791 O O . ALA A 1 100 ? -10.705 -6.061 7.782 1.00 90.31 100 ALA A O 1
ATOM 792 N N . ALA A 1 101 ? -8.745 -5.079 7.278 1.00 91.06 101 ALA A N 1
ATOM 793 C CA . ALA A 1 101 ? -8.067 -5.460 8.517 1.00 91.06 101 ALA A CA 1
ATOM 794 C C . ALA A 1 101 ? -8.709 -4.814 9.756 1.00 91.06 101 ALA A C 1
ATOM 796 O O . ALA A 1 101 ? -8.969 -5.491 10.749 1.00 91.06 101 ALA A O 1
ATOM 797 N N . TYR A 1 102 ? -9.028 -3.518 9.687 1.00 91.62 102 TYR A N 1
ATOM 798 C CA . TYR A 1 102 ? -9.690 -2.799 10.774 1.00 91.62 102 TYR A CA 1
ATOM 799 C C . TYR A 1 102 ? -11.097 -3.340 11.039 1.00 91.62 102 TYR A C 1
ATOM 801 O O . TYR A 1 102 ? -11.452 -3.602 12.187 1.00 91.62 102 TYR A O 1
ATOM 809 N N . ARG A 1 103 ? -11.893 -3.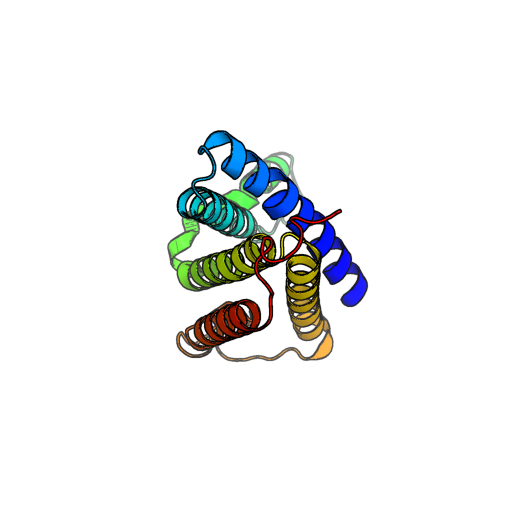537 9.981 1.00 88.12 103 ARG A N 1
ATOM 810 C CA . ARG A 1 103 ? -13.282 -3.980 10.113 1.00 88.12 103 ARG A CA 1
ATOM 811 C C . ARG A 1 103 ? -13.375 -5.415 10.608 1.00 88.12 103 ARG A C 1
ATOM 813 O O . ARG A 1 103 ? -14.137 -5.663 11.531 1.00 88.12 103 ARG A O 1
ATOM 820 N N . SER A 1 104 ? -12.598 -6.331 10.032 1.00 88.94 104 SER A N 1
ATOM 821 C CA . SER A 1 104 ? -12.620 -7.747 10.424 1.00 88.94 104 SER A CA 1
ATOM 822 C C . SER A 1 104 ? -11.897 -8.039 11.741 1.00 88.94 104 SER A C 1
ATOM 824 O O . SER A 1 104 ? -12.107 -9.101 12.318 1.00 88.94 104 SER A O 1
ATOM 826 N N . GLY A 1 105 ? -11.015 -7.143 12.198 1.00 87.44 105 GLY A N 1
ATOM 827 C CA . GLY A 1 105 ? -10.118 -7.410 13.325 1.00 87.44 105 GLY A CA 1
ATOM 828 C C . GLY A 1 105 ? -9.067 -8.491 13.032 1.00 87.44 105 GLY A C 1
ATOM 829 O O . GLY A 1 105 ? -8.399 -8.954 13.954 1.00 87.44 105 GLY A O 1
ATOM 830 N N . SER A 1 106 ? -8.913 -8.905 11.770 1.00 90.50 106 SER A N 1
ATOM 831 C CA . SER A 1 106 ? -8.033 -9.992 11.345 1.00 90.50 106 SER A CA 1
ATOM 832 C C . SER A 1 106 ? -7.203 -9.599 10.124 1.00 90.50 106 SER A C 1
ATOM 834 O O . SER A 1 106 ? -7.639 -8.828 9.272 1.00 90.50 106 SER A O 1
ATOM 836 N N . LEU A 1 107 ? -6.004 -10.171 10.009 1.00 92.38 107 LEU A N 1
ATOM 837 C CA . LEU A 1 107 ? -5.138 -9.979 8.844 1.00 92.38 107 LEU A CA 1
ATOM 838 C C . LEU A 1 107 ? -5.494 -10.911 7.679 1.00 92.38 107 LEU A C 1
ATOM 840 O O . LEU A 1 107 ? -5.140 -10.606 6.546 1.00 92.38 107 LEU A O 1
ATOM 844 N N . TYR A 1 108 ? -6.212 -12.015 7.919 1.00 92.81 108 TYR A N 1
ATOM 845 C CA . TYR A 1 108 ? -6.524 -13.010 6.886 1.00 92.81 108 TYR A CA 1
ATOM 846 C C . TYR A 1 108 ? -7.184 -12.440 5.619 1.00 92.81 108 TYR A C 1
ATOM 848 O O . TYR A 1 108 ? -6.704 -12.768 4.533 1.00 92.81 108 TYR A O 1
ATOM 856 N N . PRO A 1 109 ? -8.225 -11.581 5.692 1.00 90.06 109 PRO A N 1
ATOM 857 C CA . PRO A 1 109 ? -8.814 -11.019 4.479 1.00 90.06 109 PRO A CA 1
ATOM 858 C C . PRO A 1 109 ? -7.826 -10.129 3.720 1.00 90.06 109 PRO A C 1
ATOM 860 O O . PRO A 1 109 ? -7.765 -10.207 2.497 1.00 90.06 109 PRO A O 1
ATOM 863 N N . ALA A 1 110 ? -7.007 -9.342 4.423 1.00 92.38 110 ALA A N 1
ATOM 864 C CA . ALA A 1 110 ? -5.982 -8.518 3.789 1.00 92.38 110 ALA A CA 1
ATOM 865 C C . ALA A 1 110 ? -4.901 -9.381 3.112 1.00 92.38 110 ALA A C 1
ATOM 867 O O . ALA A 1 110 ? -4.566 -9.140 1.954 1.00 92.38 110 ALA A O 1
ATOM 868 N N . ILE A 1 111 ? -4.429 -10.438 3.787 1.00 93.00 111 ILE A N 1
ATOM 869 C CA . ILE A 1 111 ? -3.431 -11.380 3.252 1.00 93.00 111 ILE A CA 1
ATOM 870 C C . ILE A 1 111 ? -3.963 -12.062 1.994 1.00 93.00 111 ILE A C 1
ATOM 872 O O . ILE A 1 111 ? -3.263 -12.111 0.986 1.00 93.00 111 ILE A O 1
ATOM 876 N N . GLY A 1 112 ? -5.197 -12.571 2.033 1.00 92.00 112 GLY A N 1
ATOM 877 C CA . GLY A 1 112 ? -5.802 -13.268 0.899 1.00 92.00 112 GLY A CA 1
ATOM 878 C C . GLY A 1 112 ? -5.967 -12.365 -0.322 1.00 92.00 112 GLY A C 1
ATOM 879 O O . GLY A 1 112 ? -5.590 -12.753 -1.428 1.00 92.00 112 GLY A O 1
ATOM 880 N N . LEU A 1 113 ? -6.472 -11.144 -0.122 1.00 90.69 113 LEU A N 1
ATOM 881 C CA . LEU A 1 113 ? -6.626 -10.162 -1.198 1.00 90.69 113 LEU A CA 1
ATOM 882 C C . LEU A 1 113 ? -5.280 -9.761 -1.792 1.00 90.69 113 LEU A C 1
ATOM 884 O O . LEU A 1 113 ? -5.117 -9.773 -3.010 1.00 90.69 113 LEU A O 1
ATOM 888 N N . HIS A 1 114 ? -4.305 -9.448 -0.940 1.00 92.19 114 HIS A N 1
ATOM 889 C CA . HIS A 1 114 ? -2.986 -9.048 -1.400 1.00 92.19 114 HIS A CA 1
ATOM 890 C C . HIS A 1 114 ? -2.279 -10.180 -2.150 1.00 92.19 114 HIS A C 1
ATOM 892 O O . HIS A 1 114 ? -1.844 -9.990 -3.288 1.00 92.19 114 HIS A O 1
ATOM 898 N N . ALA A 1 115 ? -2.245 -11.382 -1.575 1.00 91.75 115 ALA A N 1
ATOM 899 C CA . ALA A 1 115 ? -1.659 -12.547 -2.226 1.00 91.75 115 ALA A CA 1
ATOM 900 C C . ALA A 1 115 ? -2.333 -12.856 -3.571 1.00 91.75 115 ALA A C 1
ATOM 902 O O . ALA A 1 115 ? -1.640 -13.165 -4.541 1.00 91.75 115 ALA A O 1
ATOM 903 N N . GLY A 1 116 ? -3.663 -12.725 -3.651 1.00 88.31 116 GLY A N 1
ATOM 904 C CA . GLY A 1 116 ? -4.428 -12.881 -4.889 1.00 88.31 116 GLY A CA 1
ATOM 905 C C . GLY A 1 116 ? -4.042 -11.860 -5.962 1.00 88.31 116 GLY A C 1
ATOM 906 O O . GLY A 1 116 ? -3.811 -12.239 -7.111 1.00 88.31 116 GLY A O 1
ATOM 907 N N . CYS A 1 117 ? -3.892 -10.585 -5.592 1.00 87.38 117 CYS A N 1
ATOM 908 C CA . CYS A 1 117 ? -3.432 -9.540 -6.509 1.00 87.38 117 CYS A CA 1
ATOM 909 C C . CYS A 1 117 ? -2.012 -9.812 -7.027 1.00 87.38 117 CYS A C 1
ATOM 911 O O . CYS A 1 117 ? -1.786 -9.767 -8.237 1.00 87.38 117 CYS A O 1
ATOM 913 N N . VAL A 1 118 ? -1.064 -10.148 -6.145 1.00 87.00 118 VAL A N 1
ATOM 914 C CA . VAL A 1 118 ? 0.323 -10.458 -6.544 1.00 87.00 118 VAL A CA 1
ATOM 915 C C . VAL A 1 118 ? 0.372 -11.697 -7.434 1.00 87.00 118 VAL A C 1
ATOM 917 O O . VAL A 1 118 ? 1.087 -11.718 -8.438 1.00 87.00 118 VAL A O 1
ATOM 920 N N . PHE A 1 119 ? -0.411 -12.722 -7.099 1.00 86.81 119 PHE A N 1
ATOM 921 C CA . PHE A 1 119 ? -0.546 -13.918 -7.920 1.00 86.81 119 PHE A CA 1
ATOM 922 C C . PHE A 1 119 ? -1.035 -13.581 -9.329 1.00 86.81 119 PHE A C 1
ATOM 924 O O . PHE A 1 119 ? -0.419 -14.029 -10.295 1.00 86.81 119 PHE A O 1
ATOM 931 N N . PHE A 1 120 ? -2.084 -12.764 -9.453 1.00 82.50 120 PHE A N 1
ATOM 932 C CA . PHE A 1 120 ? -2.619 -12.362 -10.752 1.00 82.50 120 PHE A CA 1
ATOM 933 C C . PHE A 1 120 ? -1.592 -11.582 -11.579 1.00 82.50 120 PHE A C 1
ATOM 935 O O . PHE A 1 120 ? -1.353 -11.930 -12.732 1.00 82.50 120 PHE A O 1
ATOM 942 N N . VAL A 1 121 ? -0.921 -10.593 -10.976 1.00 79.31 121 VAL A N 1
ATOM 943 C CA . VAL A 1 121 ? 0.148 -9.830 -11.647 1.00 79.31 121 VAL A CA 1
ATOM 944 C C . VAL A 1 121 ? 1.252 -10.765 -12.139 1.00 79.31 121 VAL A C 1
ATOM 946 O O . VAL A 1 121 ? 1.744 -10.624 -13.257 1.00 79.31 121 VAL A O 1
ATOM 949 N N . LYS A 1 122 ? 1.634 -11.762 -11.331 1.00 80.19 122 LYS A N 1
ATOM 950 C CA . LYS A 1 122 ? 2.705 -12.689 -11.702 1.00 80.19 122 LYS A CA 1
ATOM 951 C C . LYS A 1 122 ? 2.282 -13.720 -12.746 1.00 80.19 122 LYS A C 1
ATOM 953 O O . LYS A 1 122 ? 3.124 -14.154 -13.536 1.00 80.19 122 LYS A O 1
ATOM 958 N N . LEU A 1 123 ? 1.011 -14.113 -12.753 1.00 81.00 123 LEU A N 1
ATOM 959 C CA . LEU A 1 123 ? 0.438 -14.937 -13.810 1.00 81.00 123 LEU A CA 1
ATOM 960 C C . LEU A 1 123 ? 0.403 -14.197 -15.144 1.00 81.00 123 LEU A C 1
ATOM 962 O O . LEU A 1 123 ? 0.830 -14.775 -16.140 1.00 81.00 123 LEU A O 1
ATOM 966 N N . ASP A 1 124 ? -0.062 -12.948 -15.165 1.00 74.38 124 ASP A N 1
ATOM 967 C CA . ASP A 1 124 ? -0.122 -12.154 -16.395 1.00 74.38 124 ASP A CA 1
ATOM 968 C C . ASP A 1 124 ? 1.272 -11.973 -17.020 1.00 74.38 124 ASP A C 1
ATOM 970 O O . ASP A 1 124 ? 1.474 -12.299 -18.191 1.00 74.38 124 ASP A O 1
ATOM 974 N N . ASP A 1 125 ? 2.256 -11.593 -16.197 1.00 71.44 125 ASP A N 1
ATOM 975 C CA . ASP A 1 125 ? 3.668 -11.431 -16.583 1.00 71.44 125 ASP A CA 1
ATOM 976 C C . ASP A 1 125 ? 4.272 -12.714 -17.192 1.00 71.44 125 ASP A C 1
ATOM 978 O O . ASP A 1 125 ? 5.100 -12.652 -18.101 1.00 71.44 125 ASP A O 1
ATOM 982 N N . SER A 1 126 ? 3.845 -13.891 -16.714 1.00 68.06 126 SER A N 1
ATOM 983 C CA . SER A 1 126 ? 4.441 -15.179 -17.101 1.00 68.06 126 SER A CA 1
ATOM 984 C C . SER A 1 126 ? 3.690 -15.918 -18.215 1.00 68.06 126 SER A C 1
ATOM 986 O O . SER A 1 126 ? 4.322 -16.671 -18.952 1.00 68.06 126 SER A O 1
ATOM 988 N N . PHE A 1 127 ? 2.365 -15.762 -18.320 1.00 61.28 127 PHE A N 1
ATOM 989 C CA . PHE A 1 127 ? 1.518 -16.622 -19.162 1.00 61.28 127 PHE A CA 1
ATOM 990 C C . PHE A 1 127 ? 0.665 -15.877 -20.185 1.00 61.28 127 PHE A C 1
ATOM 992 O O . PHE A 1 127 ? 0.500 -16.381 -21.293 1.00 61.28 127 PHE A O 1
ATOM 999 N N . LEU A 1 128 ? 0.084 -14.730 -19.826 1.00 60.97 128 LEU A N 1
ATOM 1000 C CA . LEU A 1 128 ? -0.963 -14.102 -20.642 1.00 60.97 128 LEU A CA 1
ATOM 1001 C C . LEU A 1 128 ? -0.426 -12.939 -21.485 1.00 60.97 128 LEU A C 1
ATOM 1003 O O . LEU A 1 128 ? -0.944 -12.707 -22.575 1.00 60.97 128 LEU A O 1
ATOM 1007 N N . GLN A 1 129 ? 0.634 -12.260 -21.024 1.00 60.75 129 GLN A N 1
ATOM 1008 C CA . GLN A 1 129 ? 1.269 -11.115 -21.690 1.00 60.75 129 GLN A CA 1
ATOM 1009 C C . GLN A 1 129 ? 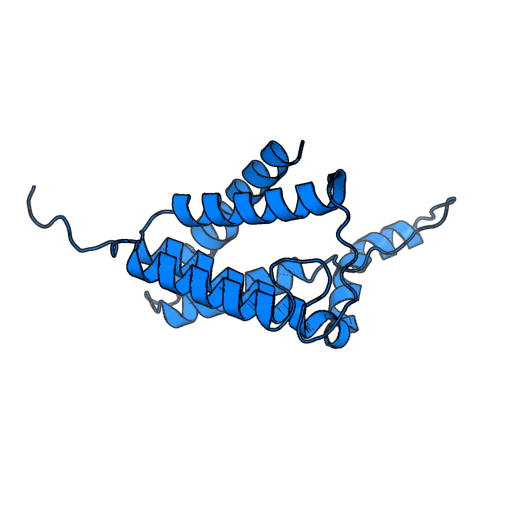0.265 -10.146 -22.331 1.00 60.75 129 GLN A C 1
ATOM 1011 O O . GLN A 1 129 ? 0.442 -9.731 -23.485 1.00 6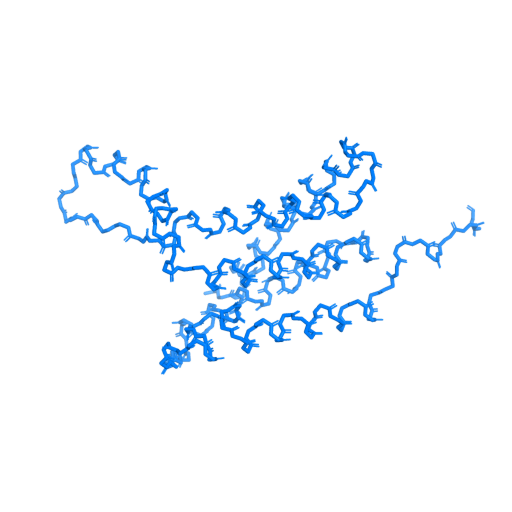0.75 129 GLN A O 1
ATOM 1016 N N . PHE A 1 130 ? -0.782 -9.761 -21.593 1.00 55.97 130 PHE A N 1
ATOM 1017 C CA . PHE A 1 130 ? -1.757 -8.805 -22.101 1.00 55.97 130 PHE A CA 1
ATOM 1018 C C . PHE A 1 130 ? -1.057 -7.480 -22.457 1.00 55.97 130 PHE A C 1
ATOM 1020 O O . PHE A 1 130 ? -0.606 -6.715 -21.605 1.00 55.97 130 PHE A O 1
ATOM 1027 N N . HIS A 1 131 ? -0.949 -7.193 -23.756 1.00 50.59 131 HIS A N 1
ATOM 1028 C CA . HIS A 1 131 ? -0.471 -5.911 -24.272 1.00 50.59 131 HIS A CA 1
ATOM 1029 C C . HIS A 1 131 ? -1.655 -4.959 -24.449 1.00 50.59 131 HIS A C 1
ATOM 1031 O O . HIS A 1 131 ? -2.011 -4.578 -25.562 1.00 50.59 131 HIS A O 1
ATOM 1037 N N . ALA A 1 132 ? -2.279 -4.563 -23.338 1.00 51.88 132 ALA A N 1
ATOM 1038 C CA . ALA A 1 132 ? -3.158 -3.401 -23.358 1.00 51.88 132 ALA A CA 1
ATOM 1039 C C . ALA A 1 132 ? -2.293 -2.139 -23.539 1.00 51.88 132 ALA A C 1
ATOM 1041 O O . ALA A 1 132 ? -1.300 -1.931 -22.836 1.00 51.88 132 ALA A O 1
ATOM 1042 N N . GLY A 1 133 ? -2.620 -1.308 -24.532 1.00 49.12 133 GLY A N 1
ATOM 1043 C CA . GLY A 1 133 ? -1.958 -0.019 -24.718 1.00 49.12 133 GLY A CA 1
ATOM 1044 C C . GLY A 1 133 ? -2.201 0.880 -23.505 1.00 49.12 133 GLY A C 1
ATOM 1045 O O . GLY A 1 133 ? -3.337 0.984 -23.046 1.00 49.12 133 GLY A O 1
ATOM 1046 N N . ARG A 1 134 ? -1.150 1.544 -22.994 1.00 50.66 134 ARG A N 1
ATOM 1047 C CA . ARG A 1 134 ? -1.274 2.470 -21.855 1.00 50.66 134 ARG A CA 1
ATOM 1048 C C . ARG A 1 134 ? -2.207 3.613 -22.232 1.00 50.66 134 ARG A C 1
ATOM 1050 O O . ARG A 1 134 ? -1.807 4.538 -22.938 1.00 50.66 134 ARG A O 1
ATOM 1057 N N . THR A 1 135 ? -3.433 3.573 -21.742 1.00 59.44 135 THR A N 1
ATOM 1058 C CA . THR A 1 135 ? -4.358 4.701 -21.845 1.00 59.44 135 THR A CA 1
ATOM 1059 C C . THR A 1 135 ? -4.797 5.070 -20.443 1.00 59.44 135 THR A C 1
ATOM 1061 O O . THR A 1 135 ? -4.978 4.202 -19.599 1.00 59.44 135 THR A O 1
ATOM 1064 N N . PHE A 1 136 ? -4.977 6.360 -20.175 1.00 54.44 136 PHE A N 1
ATOM 1065 C CA . PHE A 1 136 ? -5.425 6.842 -18.864 1.00 54.44 136 PHE A CA 1
ATOM 1066 C C . PHE A 1 136 ? -6.729 6.162 -18.391 1.00 54.44 136 PHE A C 1
ATOM 1068 O O . PHE A 1 136 ? -6.937 5.943 -17.200 1.00 54.44 136 PHE A O 1
ATOM 1075 N N . PHE A 1 137 ? -7.586 5.782 -19.342 1.00 53.25 137 PHE A N 1
ATOM 1076 C CA . PHE A 1 137 ? -8.866 5.131 -19.080 1.00 53.25 137 PHE A CA 1
ATOM 1077 C C . PHE A 1 137 ? -8.723 3.653 -18.685 1.00 53.25 137 PHE A C 1
ATOM 1079 O O . PHE A 1 137 ? -9.382 3.211 -17.745 1.00 53.25 137 PHE A O 1
ATOM 1086 N N . TRP A 1 138 ? -7.854 2.902 -19.374 1.00 50.66 138 TRP A N 1
ATOM 1087 C CA . TRP A 1 138 ? -7.653 1.466 -19.133 1.00 50.66 138 TRP A CA 1
ATOM 1088 C C . TRP A 1 138 ? -6.493 1.148 -18.173 1.00 50.66 138 TRP A C 1
ATOM 1090 O O . TRP A 1 138 ? -6.400 0.031 -17.681 1.00 50.66 138 TRP A O 1
ATOM 1100 N N . GLY A 1 139 ? -5.622 2.113 -17.875 1.00 54.06 139 GLY A N 1
ATOM 1101 C CA . GLY A 1 139 ? -4.375 1.850 -17.156 1.00 54.06 139 GLY A CA 1
ATOM 1102 C C . GLY A 1 139 ? -3.335 1.169 -18.047 1.00 54.06 139 GLY A C 1
ATOM 1103 O O . GLY A 1 139 ? -3.546 0.963 -19.246 1.00 54.06 139 GLY A O 1
ATOM 1104 N N . SER A 1 140 ? -2.158 0.893 -17.488 1.00 61.16 140 SER A N 1
ATOM 1105 C CA . SER A 1 140 ? -1.071 0.227 -18.209 1.00 61.16 140 SER A CA 1
ATOM 1106 C C . SER A 1 140 ? -1.210 -1.304 -18.223 1.00 61.16 140 SER A C 1
ATOM 1108 O O . SER A 1 140 ? -1.851 -1.863 -19.105 1.00 61.16 140 SER A O 1
ATOM 1110 N N . LYS A 1 141 ? -0.558 -1.980 -17.271 1.00 52.50 141 LYS A N 1
ATOM 1111 C CA . LYS A 1 141 ? -0.444 -3.442 -17.129 1.00 52.50 141 LYS A CA 1
ATOM 1112 C C . LYS A 1 141 ? -0.825 -3.934 -15.735 1.00 52.50 141 LYS A C 1
ATOM 1114 O O . LYS A 1 141 ? -0.804 -5.129 -15.470 1.00 52.50 141 LYS A O 1
ATOM 1119 N N . VAL A 1 142 ? -1.106 -3.019 -14.814 1.00 53.25 142 VAL A N 1
ATOM 1120 C CA . VAL A 1 142 ? -1.223 -3.347 -13.401 1.00 53.25 142 VAL A CA 1
ATOM 1121 C C . VAL A 1 142 ? -2.653 -3.114 -12.940 1.00 53.25 142 VAL A C 1
ATOM 1123 O O . VAL A 1 142 ? -3.215 -2.060 -13.209 1.00 53.25 142 VAL A O 1
ATOM 1126 N N . LEU A 1 143 ? -3.238 -4.096 -12.245 1.00 52.84 143 LEU A N 1
ATOM 1127 C CA . LEU A 1 143 ? -4.644 -4.105 -11.795 1.00 52.84 143 LEU A CA 1
ATOM 1128 C C . LEU A 1 143 ? -5.074 -2.856 -11.004 1.00 52.84 143 LEU A C 1
ATOM 1130 O O . LEU A 1 143 ? -6.266 -2.598 -10.863 1.00 52.84 143 LEU A O 1
ATOM 1134 N N . TYR A 1 144 ? -4.116 -2.109 -10.459 1.00 54.78 144 TYR A N 1
ATOM 1135 C CA . TYR A 1 144 ? -4.354 -0.905 -9.673 1.00 54.78 144 TYR A CA 1
ATOM 1136 C C . TYR A 1 144 ? -4.153 0.403 -10.457 1.00 54.78 144 TYR A C 1
ATOM 1138 O O . TYR A 1 144 ? -4.305 1.473 -9.879 1.00 54.78 144 TYR A O 1
ATOM 1146 N N . ASP A 1 145 ? -3.826 0.358 -11.748 1.00 56.94 145 ASP A N 1
ATOM 1147 C CA . ASP A 1 145 ? -3.590 1.547 -12.574 1.00 56.94 145 ASP A CA 1
ATOM 1148 C C . ASP A 1 145 ? -4.808 1.899 -13.453 1.00 56.94 145 ASP A C 1
ATOM 1150 O O . ASP A 1 145 ? -5.563 1.030 -13.891 1.00 56.94 145 ASP A O 1
ATOM 1154 N N . GLY A 1 146 ? -4.986 3.192 -13.726 1.00 64.88 146 GLY A N 1
ATOM 1155 C CA . GLY A 1 146 ? -6.074 3.740 -14.535 1.00 64.88 146 GLY A CA 1
ATOM 1156 C C . GLY A 1 146 ? -7.423 3.846 -13.818 1.00 64.88 146 GLY A C 1
ATOM 1157 O O . GLY A 1 146 ? -7.658 3.276 -12.751 1.00 64.88 146 GLY A O 1
ATOM 1158 N N . LEU A 1 147 ? -8.348 4.581 -14.442 1.00 67.69 147 LEU A N 1
ATOM 1159 C CA . LEU A 1 147 ? -9.679 4.843 -13.883 1.00 67.69 147 LEU A CA 1
ATOM 1160 C C . LEU A 1 147 ? -10.460 3.547 -13.600 1.00 67.69 147 LEU A C 1
ATOM 1162 O O . LEU A 1 147 ? -11.104 3.431 -12.558 1.00 67.69 147 LEU A O 1
ATOM 1166 N N . MET A 1 148 ? -10.371 2.556 -14.494 1.00 67.94 148 MET A N 1
ATOM 1167 C CA . MET A 1 148 ? -11.014 1.251 -14.303 1.00 67.94 148 MET A CA 1
ATOM 1168 C C . MET A 1 148 ? -10.418 0.458 -13.135 1.00 67.94 148 MET A C 1
ATOM 1170 O O . MET A 1 148 ? -11.172 -0.147 -12.371 1.00 67.94 148 MET A O 1
ATOM 1174 N N . GLY A 1 149 ? -9.094 0.507 -12.944 1.00 71.50 149 GLY A N 1
ATOM 1175 C CA . GLY A 1 149 ? -8.433 -0.099 -11.787 1.00 71.50 149 GLY A CA 1
ATOM 1176 C C . GLY A 1 149 ? -8.913 0.526 -10.477 1.00 71.50 149 GLY A C 1
ATOM 1177 O O . GLY A 1 149 ? -9.257 -0.180 -9.531 1.00 71.50 149 GLY A O 1
ATOM 1178 N N . TRP A 1 150 ? -9.052 1.852 -10.432 1.00 77.69 150 TRP A N 1
ATOM 1179 C CA . TRP A 1 150 ? -9.562 2.547 -9.245 1.00 77.69 150 TRP A CA 1
ATOM 1180 C C . TRP A 1 150 ? -11.028 2.230 -8.949 1.00 77.69 150 TRP A C 1
ATOM 1182 O O . TRP A 1 150 ? -11.384 2.032 -7.787 1.00 77.69 150 TRP A O 1
ATOM 1192 N N . LEU A 1 151 ? -11.875 2.141 -9.979 1.00 75.25 151 LEU A N 1
ATOM 1193 C CA . LEU A 1 151 ? -13.272 1.731 -9.822 1.00 75.25 151 LEU A CA 1
ATOM 1194 C C . LEU A 1 151 ? -13.375 0.294 -9.305 1.00 75.25 151 LEU A C 1
ATOM 1196 O O . LEU A 1 151 ? -14.163 0.031 -8.396 1.00 75.25 151 LEU A O 1
ATOM 1200 N N . PHE A 1 152 ? -12.548 -0.617 -9.822 1.00 80.81 152 PHE A N 1
ATOM 1201 C CA . PHE A 1 152 ? -12.470 -1.990 -9.330 1.00 80.81 152 PHE A CA 1
ATOM 1202 C C . PHE A 1 152 ? -12.028 -2.043 -7.862 1.00 80.81 152 PHE A C 1
ATOM 1204 O O . PHE A 1 152 ? -12.676 -2.702 -7.050 1.00 80.81 152 PHE A O 1
ATOM 1211 N N . LEU A 1 153 ? -10.981 -1.299 -7.493 1.00 80.38 153 LEU A N 1
ATOM 1212 C CA . LEU A 1 153 ? -10.513 -1.197 -6.108 1.00 80.38 153 LEU A CA 1
ATOM 1213 C C . LEU A 1 153 ? -11.588 -0.623 -5.177 1.00 80.38 153 LEU A C 1
ATOM 1215 O O . LEU A 1 153 ? -11.781 -1.136 -4.074 1.00 80.38 153 LEU A O 1
ATOM 1219 N N . GLY A 1 154 ? -12.317 0.402 -5.624 1.00 79.75 154 GLY A N 1
ATOM 1220 C CA . GLY A 1 154 ? -13.431 0.991 -4.881 1.00 79.75 154 GLY A CA 1
ATOM 1221 C C . GLY A 1 154 ? -14.593 0.014 -4.691 1.00 79.75 154 GLY A C 1
ATOM 1222 O O . GLY A 1 154 ? -15.097 -0.137 -3.577 1.00 79.75 154 GLY A O 1
ATOM 1223 N N . ALA A 1 155 ? -14.980 -0.703 -5.749 1.00 80.06 155 ALA A N 1
ATOM 1224 C CA . ALA A 1 155 ? -16.015 -1.732 -5.688 1.00 80.06 155 ALA A CA 1
ATOM 1225 C C . ALA A 1 155 ? -15.603 -2.888 -4.765 1.00 80.06 155 ALA A C 1
ATOM 1227 O O . ALA A 1 155 ? -16.386 -3.314 -3.917 1.00 80.06 155 ALA A O 1
ATOM 1228 N N . MET A 1 156 ? -14.357 -3.349 -4.866 1.00 82.00 156 MET A N 1
ATOM 1229 C CA . MET A 1 156 ? -13.802 -4.376 -3.987 1.00 82.00 156 MET A CA 1
ATOM 1230 C C . MET A 1 156 ? -13.805 -3.918 -2.525 1.00 82.00 156 MET A C 1
ATOM 1232 O O . MET A 1 156 ? -14.264 -4.660 -1.658 1.00 82.00 156 MET A O 1
ATOM 1236 N N . ALA A 1 157 ? -13.368 -2.688 -2.239 1.00 81.62 157 ALA A N 1
ATOM 1237 C CA . ALA A 1 157 ? -13.420 -2.121 -0.894 1.00 81.62 157 ALA A CA 1
ATOM 1238 C C . ALA A 1 157 ? -14.857 -2.076 -0.348 1.00 81.62 157 ALA A C 1
ATOM 1240 O O . ALA A 1 157 ? -15.081 -2.428 0.810 1.00 81.62 157 ALA A O 1
ATOM 1241 N N . LEU A 1 158 ? -15.838 -1.710 -1.181 1.00 82.50 158 LEU A N 1
ATOM 1242 C CA . LEU A 1 158 ? -17.255 -1.687 -0.810 1.00 82.50 158 LEU A CA 1
ATOM 1243 C C . LEU A 1 158 ? -17.803 -3.094 -0.523 1.00 82.50 158 LEU A C 1
ATOM 1245 O O . LEU A 1 158 ? -18.491 -3.302 0.479 1.00 82.50 158 LEU A O 1
ATOM 1249 N N . VAL A 1 159 ? -17.479 -4.077 -1.364 1.00 84.00 159 VAL A N 1
ATOM 1250 C CA . VAL A 1 159 ? -17.870 -5.480 -1.153 1.00 84.00 159 VAL A CA 1
ATOM 1251 C C . VAL A 1 159 ? -17.273 -6.008 0.150 1.00 84.00 159 VAL A C 1
ATOM 1253 O O . VAL A 1 159 ? -17.985 -6.579 0.970 1.00 84.00 159 VAL A O 1
ATOM 1256 N N . LEU A 1 160 ? -15.991 -5.751 0.405 1.00 81.62 160 LEU A N 1
ATOM 1257 C CA . LEU A 1 160 ? -15.347 -6.139 1.661 1.00 81.62 160 LEU A CA 1
ATOM 1258 C C . LEU A 1 160 ? -15.983 -5.438 2.857 1.00 81.62 160 LEU A C 1
ATOM 1260 O O . LEU A 1 160 ? -16.205 -6.061 3.892 1.00 81.62 160 LEU A O 1
ATOM 1264 N N . TRP A 1 161 ? -16.328 -4.162 2.714 1.00 80.69 161 TRP A N 1
ATOM 1265 C CA . TRP A 1 161 ? -17.008 -3.415 3.761 1.00 80.69 161 TRP A CA 1
ATOM 1266 C C . TRP A 1 161 ? -18.403 -3.974 4.061 1.00 80.69 161 TRP A C 1
ATOM 1268 O O . TRP A 1 161 ? -18.807 -4.013 5.215 1.00 80.69 161 TRP A O 1
ATOM 1278 N N . THR A 1 162 ? -19.149 -4.444 3.065 1.00 83.31 162 THR A N 1
ATOM 1279 C CA . THR A 1 162 ? -20.483 -5.032 3.292 1.00 83.31 162 THR A CA 1
ATOM 1280 C C . THR A 1 162 ? -20.417 -6.464 3.829 1.00 83.31 162 THR A C 1
ATOM 1282 O O . THR A 1 162 ? -21.213 -6.823 4.694 1.00 83.31 162 THR A O 1
ATOM 1285 N N . MET A 1 163 ? -19.451 -7.263 3.370 1.00 83.75 163 MET A N 1
ATOM 1286 C CA . MET A 1 163 ? -19.299 -8.677 3.736 1.00 83.75 163 MET A CA 1
ATOM 1287 C C . MET A 1 163 ? -18.608 -8.886 5.092 1.00 83.75 163 MET A C 1
ATOM 1289 O O . MET A 1 163 ? -18.964 -9.805 5.833 1.00 83.75 163 MET A O 1
ATOM 1293 N N . LEU A 1 164 ? -17.609 -8.064 5.436 1.00 85.00 164 LEU A N 1
ATOM 1294 C CA . LEU A 1 164 ? -16.865 -8.218 6.687 1.00 85.00 164 LEU A CA 1
ATOM 1295 C C . LEU A 1 164 ? -17.688 -7.686 7.863 1.00 85.00 164 LEU A C 1
ATOM 1297 O O . LEU A 1 164 ? -18.187 -6.558 7.845 1.00 85.00 164 LEU A O 1
ATOM 1301 N N . LYS A 1 165 ? -17.809 -8.493 8.918 1.00 79.94 165 LYS A N 1
ATOM 1302 C CA . LYS A 1 165 ? -18.474 -8.085 10.160 1.00 79.94 165 LYS A CA 1
ATOM 1303 C C . LYS A 1 165 ? -17.549 -7.174 10.976 1.00 79.94 165 LYS A C 1
ATOM 1305 O O . LYS A 1 165 ? -16.361 -7.481 11.051 1.00 79.94 165 LYS A O 1
ATOM 1310 N N . PRO A 1 166 ? -18.062 -6.091 11.591 1.00 78.12 166 PRO A N 1
ATOM 1311 C CA . PRO A 1 166 ? -17.282 -5.266 12.504 1.00 78.12 166 PRO A CA 1
ATOM 1312 C C . PRO A 1 166 ? -16.777 -6.074 13.705 1.00 78.12 166 PRO A C 1
ATOM 1314 O O . PRO A 1 166 ? -17.556 -6.738 14.392 1.00 78.12 166 PRO A O 1
ATOM 1317 N N . SER A 1 167 ? -15.483 -5.978 13.991 1.00 68.19 167 SER A N 1
ATOM 1318 C CA . SER A 1 167 ? -14.876 -6.493 15.217 1.00 68.19 167 SER A CA 1
ATOM 1319 C C . SER A 1 167 ? -15.409 -5.705 16.421 1.00 68.19 167 SER A C 1
ATOM 1321 O O . SER A 1 167 ? -14.897 -4.634 16.742 1.00 68.19 167 SER A O 1
ATOM 1323 N N . GLY A 1 168 ? -16.465 -6.217 17.059 1.00 59.84 168 GLY A N 1
ATOM 1324 C CA . GLY A 1 168 ? -17.096 -5.610 18.240 1.00 59.84 168 GLY A CA 1
ATOM 1325 C C . GLY A 1 168 ? -18.565 -5.979 18.481 1.00 59.84 168 GLY A C 1
ATOM 1326 O O . GLY A 1 168 ? -19.109 -5.625 19.519 1.00 59.84 168 GLY A O 1
ATOM 1327 N N . SER A 1 169 ? -19.224 -6.704 17.571 1.00 50.75 169 SER A N 1
ATOM 1328 C CA . SER A 1 169 ? -20.635 -7.109 17.721 1.00 50.75 169 SER A CA 1
ATOM 1329 C C . SER A 1 169 ? -20.824 -8.535 18.263 1.00 50.75 169 SER A C 1
ATOM 1331 O O . SER A 1 169 ? -21.721 -9.249 17.819 1.00 50.75 169 SER A O 1
ATOM 1333 N N . GLY A 1 170 ? -19.970 -8.969 19.192 1.00 51.09 170 GLY A N 1
ATOM 1334 C CA . GLY A 1 170 ? -20.089 -10.281 19.828 1.00 51.09 170 GLY A CA 1
ATOM 1335 C C . GLY A 1 170 ? -18.951 -10.565 20.797 1.00 51.09 170 GLY A C 1
ATOM 1336 O O . GLY A 1 170 ? -17.967 -11.171 20.398 1.00 51.09 170 GLY A O 1
ATOM 1337 N N . ASP A 1 171 ? -19.061 -10.056 22.023 1.00 47.59 171 ASP A N 1
ATOM 1338 C CA . ASP A 1 171 ? -19.166 -10.890 23.228 1.00 47.59 171 ASP A CA 1
ATOM 1339 C C . ASP A 1 171 ? -19.157 -9.994 24.481 1.00 47.59 171 ASP A C 1
ATOM 1341 O O . ASP A 1 171 ? -18.142 -9.414 24.862 1.00 47.59 171 ASP A O 1
ATOM 1345 N N . SER A 1 172 ? -20.329 -9.833 25.091 1.00 43.81 172 SER A N 1
ATOM 1346 C CA . SER A 1 172 ? -20.488 -9.308 26.449 1.00 43.81 172 SER A CA 1
ATOM 1347 C C . SER A 1 172 ? -21.100 -10.361 27.373 1.00 43.81 172 SER A C 1
ATOM 1349 O O . SER A 1 172 ? -21.745 -9.994 28.357 1.00 43.81 172 SER A O 1
ATOM 1351 N N . ARG A 1 173 ? -20.942 -11.658 27.060 1.00 39.78 173 ARG A N 1
ATOM 1352 C CA . ARG A 1 173 ? -21.405 -12.771 27.895 1.00 39.78 173 ARG A CA 1
ATOM 1353 C C . ARG A 1 173 ? -20.617 -14.063 27.631 1.00 39.78 173 ARG A C 1
ATOM 1355 O O . ARG A 1 173 ? -21.174 -14.956 26.998 1.00 39.78 173 ARG A O 1
ATOM 1362 N N . VAL A 1 174 ? -19.444 -14.200 28.255 1.00 42.62 174 VAL A N 1
ATOM 1363 C CA . VAL A 1 174 ? -19.061 -15.388 29.051 1.00 42.62 174 VAL A CA 1
ATOM 1364 C C . VAL A 1 174 ? -18.125 -14.953 30.174 1.00 42.62 174 VAL A C 1
ATOM 1366 O O . VAL A 1 174 ? -17.157 -14.219 29.879 1.00 42.62 174 VAL A O 1
#

Radius of gyration: 18.35 Å; chains: 1; bounding box: 54×33×54 Å

pLDDT: mean 80.1, std 13.89, range [39.78, 96.19]

Sequence (174 aa):
MALGTGLLIGIMEEFFFRGFIFRSLMNLTKSRVFLSVLITTSFYAIIHFIGMKKVFVGADPGFMDSLKLMTAPFVSLKEWPKFWPEAVGLFLFGLALNGAAYRSGSLYPAIGLHAGCVFFVKLDDSFLQFHAGRTFFWGSKVLYDGLMGWLFLGAMALVLWTMLKPSGSGDSRV

Foldseek 3Di:
DLLVVLLVCLVVVLCPLQVPQLVVVCVVVVNPLVVSLQVSLLVQLVVVQQQPDDDDDDPDDDPVVVVCNVCVSVVSVVVCVVCVQVSVLSSLLSNLLNLLCQFQVDNVVSSVVRSVQSSVLVCCVPPVVDQDPDDLQPHGSHCSGHPNSSVVSVVSSVVSNVPHHGPPPDDPDD